Protein AF-A0A5R9JC45-F1 (afdb_monomer_lite)

Structure (mmCIF, N/CA/C/O backbone):
data_AF-A0A5R9JC45-F1
#
_entry.id   AF-A0A5R9JC45-F1
#
loop_
_atom_site.group_PDB
_atom_site.id
_atom_site.type_symbol
_atom_site.label_atom_id
_atom_site.label_alt_id
_atom_site.label_comp_id
_atom_site.label_asym_id
_atom_site.label_entity_id
_atom_site.label_seq_id
_atom_site.pdbx_PDB_ins_code
_atom_site.Cartn_x
_atom_site.Cartn_y
_atom_site.Cartn_z
_atom_site.occupancy
_atom_site.B_iso_or_equiv
_atom_site.auth_seq_id
_atom_site.auth_comp_id
_atom_site.auth_asym_id
_atom_site.auth_atom_id
_atom_site.pdbx_PDB_model_num
ATOM 1 N N . MET A 1 1 ? 15.518 6.153 -20.577 1.00 44.78 1 MET A N 1
ATOM 2 C CA . MET A 1 1 ? 16.762 5.456 -20.173 1.00 44.78 1 MET A CA 1
ATOM 3 C C . MET A 1 1 ? 16.354 4.235 -19.374 1.00 44.78 1 MET A C 1
ATOM 5 O O . MET A 1 1 ? 15.794 4.412 -18.305 1.00 44.78 1 MET A O 1
ATOM 9 N N . SER A 1 2 ? 16.559 3.026 -19.896 1.00 49.31 2 SER A N 1
ATOM 10 C CA . SER A 1 2 ? 16.338 1.801 -19.122 1.00 49.31 2 SER A CA 1
ATOM 11 C C . SER A 1 2 ? 17.359 1.760 -17.988 1.00 49.31 2 SER A C 1
ATOM 13 O O . SER A 1 2 ? 18.562 1.736 -18.252 1.00 49.31 2 SER A O 1
ATOM 15 N N . ASP A 1 3 ? 16.893 1.820 -16.743 1.00 55.81 3 ASP A N 1
ATOM 16 C CA . ASP A 1 3 ? 17.757 1.625 -15.585 1.00 55.81 3 ASP A CA 1
ATOM 17 C C . ASP A 1 3 ? 18.321 0.199 -15.666 1.00 55.81 3 ASP A C 1
ATOM 19 O O . ASP A 1 3 ? 17.566 -0.762 -15.820 1.00 55.81 3 ASP A O 1
ATOM 23 N N . LEU A 1 4 ? 19.649 0.051 -15.640 1.00 58.66 4 LEU A N 1
ATOM 24 C CA . LEU A 1 4 ? 20.365 -1.200 -15.959 1.00 58.66 4 LEU A CA 1
ATOM 25 C C . LEU A 1 4 ? 19.982 -2.372 -15.025 1.00 58.66 4 LEU A C 1
ATOM 27 O O . LEU A 1 4 ? 20.340 -3.520 -15.280 1.00 58.66 4 LEU A O 1
ATOM 31 N N . PHE A 1 5 ? 19.270 -2.070 -13.939 1.00 67.50 5 PHE A N 1
ATOM 32 C CA . PHE A 1 5 ? 18.866 -2.992 -12.882 1.00 67.50 5 PHE A CA 1
ATOM 33 C C . PHE A 1 5 ? 17.355 -3.257 -12.830 1.00 67.50 5 PHE A C 1
ATOM 35 O O . PHE A 1 5 ? 16.916 -4.052 -11.999 1.00 67.50 5 PHE A O 1
ATOM 42 N N . ALA A 1 6 ? 16.558 -2.609 -13.682 1.00 70.25 6 ALA A N 1
ATOM 43 C CA . ALA A 1 6 ? 15.132 -2.888 -13.775 1.00 70.25 6 ALA A CA 1
ATOM 44 C C . ALA A 1 6 ? 14.882 -4.107 -14.682 1.00 70.25 6 ALA A C 1
ATOM 46 O O . ALA A 1 6 ? 15.554 -4.251 -15.709 1.00 70.25 6 ALA A O 1
ATOM 47 N N . PRO A 1 7 ? 13.925 -4.990 -14.342 1.00 78.56 7 PRO A N 1
ATOM 48 C CA . PRO A 1 7 ? 13.489 -6.031 -15.265 1.00 78.56 7 PRO A CA 1
ATOM 49 C C . PRO A 1 7 ? 12.916 -5.406 -16.546 1.00 78.56 7 PRO A C 1
ATOM 51 O O . PRO A 1 7 ? 12.519 -4.239 -16.569 1.00 78.56 7 PRO A O 1
ATOM 54 N N . GLU A 1 8 ? 12.877 -6.181 -17.629 1.00 78.69 8 GLU A N 1
ATOM 55 C CA . GLU A 1 8 ? 12.276 -5.737 -18.888 1.00 78.69 8 GLU A CA 1
ATOM 56 C C . GLU A 1 8 ? 10.807 -5.340 -18.649 1.00 78.69 8 GLU A C 1
ATOM 58 O O . GLU A 1 8 ? 10.006 -6.151 -18.188 1.00 78.69 8 GLU A O 1
ATOM 63 N N . GLY A 1 9 ? 10.469 -4.071 -18.907 1.00 83.94 9 GLY A N 1
ATOM 64 C CA . GLY A 1 9 ? 9.150 -3.500 -18.596 1.00 83.94 9 GLY A CA 1
ATOM 65 C C . GLY A 1 9 ? 9.009 -2.853 -17.207 1.00 83.94 9 GLY A C 1
ATOM 66 O O . GLY A 1 9 ? 7.921 -2.381 -16.878 1.00 83.94 9 GLY A O 1
ATOM 67 N N . GLY A 1 10 ? 10.085 -2.775 -16.417 1.00 91.69 10 GLY A N 1
ATOM 68 C CA . GLY A 1 10 ? 10.103 -2.149 -15.091 1.00 91.69 10 GLY A CA 1
ATOM 69 C C . GLY A 1 10 ? 9.535 -3.035 -13.979 1.00 91.69 10 GLY A C 1
ATOM 70 O O . GLY A 1 10 ? 8.992 -4.112 -14.222 1.00 91.69 10 GLY A O 1
ATOM 71 N N . PHE A 1 11 ? 9.667 -2.584 -12.731 1.00 95.06 11 PHE A N 1
ATOM 72 C CA . PHE A 1 11 ? 9.050 -3.265 -11.591 1.00 95.06 11 PHE A CA 1
ATOM 73 C C . PHE A 1 11 ? 7.522 -3.173 -11.673 1.00 95.06 11 PHE A C 1
ATOM 75 O O . PHE A 1 11 ? 6.968 -2.262 -12.296 1.00 95.06 11 PHE A O 1
ATOM 82 N N . VAL A 1 12 ? 6.848 -4.127 -11.033 1.00 96.81 12 VAL A N 1
ATOM 83 C CA . VAL A 1 12 ? 5.387 -4.228 -11.019 1.00 96.81 12 VAL A CA 1
ATOM 84 C C . VAL A 1 12 ? 4.897 -4.175 -9.580 1.00 96.81 12 VAL A C 1
ATOM 86 O O . VAL A 1 12 ? 5.388 -4.924 -8.737 1.00 96.81 12 VAL A O 1
ATOM 89 N N . VAL A 1 13 ? 3.922 -3.312 -9.305 1.00 98.06 13 VAL A N 1
ATOM 90 C CA . VAL A 1 13 ? 3.179 -3.297 -8.041 1.00 98.06 13 VAL A CA 1
ATOM 91 C C . VAL A 1 13 ? 1.823 -3.946 -8.272 1.00 98.06 13 VAL A C 1
ATOM 93 O O . VAL A 1 13 ? 1.071 -3.525 -9.147 1.00 98.06 13 VAL A O 1
ATOM 96 N N . ARG A 1 14 ? 1.505 -4.964 -7.478 1.00 97.88 14 ARG A N 1
ATOM 97 C CA . ARG A 1 14 ? 0.203 -5.623 -7.455 1.00 97.88 14 ARG A CA 1
ATOM 98 C C . ARG A 1 14 ? -0.637 -5.055 -6.323 1.00 97.88 14 ARG A C 1
ATOM 100 O O . ARG A 1 14 ? -0.188 -5.046 -5.180 1.00 97.88 14 ARG A O 1
ATOM 107 N N . ILE A 1 15 ? -1.850 -4.628 -6.649 1.00 97.88 15 ILE A N 1
ATOM 108 C CA . ILE A 1 15 ? -2.867 -4.186 -5.697 1.00 97.88 15 ILE A CA 1
ATOM 109 C C . ILE A 1 15 ? -3.796 -5.365 -5.411 1.00 97.88 15 ILE A C 1
ATOM 111 O O . ILE A 1 15 ? -4.264 -6.039 -6.335 1.00 97.88 15 ILE A O 1
ATOM 115 N N . LEU A 1 16 ? -4.036 -5.616 -4.129 1.00 97.50 16 LEU A N 1
ATOM 116 C CA . LEU A 1 16 ? -4.782 -6.758 -3.623 1.00 97.50 16 LEU A CA 1
ATOM 117 C C . LEU A 1 16 ? -6.023 -6.295 -2.858 1.00 97.50 16 LEU A C 1
ATOM 119 O O . LEU A 1 16 ? -5.910 -5.501 -1.932 1.00 97.50 16 LEU A O 1
ATOM 123 N N . ASP A 1 17 ? -7.191 -6.826 -3.197 1.00 96.38 17 ASP A N 1
ATOM 124 C CA . ASP A 1 17 ? -8.425 -6.649 -2.432 1.00 96.38 17 ASP A CA 1
ATOM 125 C C . ASP A 1 17 ? -8.386 -7.520 -1.171 1.00 96.38 17 ASP A C 1
ATOM 127 O O . ASP A 1 17 ? -8.172 -8.732 -1.242 1.00 96.38 17 ASP A O 1
ATOM 131 N N . LEU A 1 18 ? -8.618 -6.917 -0.004 1.00 95.06 18 LEU A N 1
ATOM 132 C CA . LEU A 1 18 ? -8.660 -7.647 1.265 1.00 95.06 18 LEU A CA 1
ATOM 133 C C . LEU A 1 18 ? -10.055 -8.185 1.596 1.00 95.06 18 LEU A C 1
ATOM 135 O O . LEU A 1 18 ? -10.178 -9.073 2.439 1.00 95.06 18 LEU A O 1
ATOM 139 N N . SER A 1 19 ? -11.102 -7.698 0.921 1.00 90.06 19 SER A N 1
ATOM 140 C CA . SER A 1 19 ? -12.489 -8.062 1.229 1.00 90.06 19 SER A CA 1
ATOM 141 C C . SER A 1 19 ? -12.836 -9.517 0.888 1.00 90.06 19 SER A C 1
ATOM 143 O O . SER A 1 19 ? -13.817 -10.063 1.404 1.00 90.06 19 SER A O 1
ATOM 145 N N . GLY A 1 20 ? -12.031 -10.165 0.038 1.00 84.44 20 GLY A N 1
ATOM 146 C CA . GLY A 1 20 ? -12.272 -11.525 -0.441 1.00 84.44 20 GLY A CA 1
ATOM 147 C C . GLY A 1 20 ? -13.387 -11.608 -1.485 1.00 84.44 20 GLY A C 1
ATOM 148 O O . GLY A 1 20 ? -13.992 -12.670 -1.653 1.00 84.44 20 GLY A O 1
ATOM 149 N N . ALA A 1 21 ? -13.702 -10.497 -2.158 1.00 82.44 21 ALA A N 1
ATOM 150 C CA . ALA A 1 21 ? -14.730 -10.456 -3.192 1.00 82.44 21 ALA A CA 1
ATOM 151 C C . ALA A 1 21 ? -14.244 -11.030 -4.536 1.00 82.44 21 ALA A C 1
ATOM 153 O O . ALA A 1 21 ? -15.066 -11.504 -5.326 1.00 82.44 21 ALA A O 1
ATOM 154 N N . SER A 1 22 ? -12.930 -11.017 -4.794 1.00 79.19 22 SER A N 1
ATOM 155 C CA . SER A 1 22 ? -12.317 -11.626 -5.983 1.00 79.19 22 SER A CA 1
ATOM 156 C C . SER A 1 22 ? -11.768 -13.030 -5.698 1.00 79.19 22 SER A C 1
ATOM 158 O O . SER A 1 22 ? -11.357 -13.350 -4.588 1.00 79.19 22 SER A O 1
ATOM 160 N N . ALA A 1 23 ? -11.737 -13.886 -6.722 1.00 80.31 23 ALA A N 1
ATOM 161 C CA . ALA A 1 23 ? -11.237 -15.257 -6.606 1.00 80.31 23 ALA A CA 1
ATOM 162 C C . ALA A 1 23 ? -9.714 -15.332 -6.386 1.00 80.31 23 ALA A C 1
ATOM 164 O O . ALA A 1 23 ? -9.235 -16.272 -5.752 1.00 80.31 23 ALA A O 1
ATOM 165 N N . ASP A 1 24 ? -8.963 -14.364 -6.911 1.00 88.00 24 ASP A N 1
ATOM 166 C CA . ASP A 1 24 ? -7.506 -14.247 -6.774 1.00 88.00 24 ASP A CA 1
ATOM 167 C C . ASP A 1 24 ? -7.078 -13.044 -5.921 1.00 88.00 24 ASP A C 1
ATOM 169 O O . ASP A 1 24 ? -5.888 -12.877 -5.659 1.00 88.00 24 ASP A O 1
ATOM 173 N N . ASN A 1 25 ? -8.043 -12.239 -5.460 1.00 92.56 25 ASN A N 1
ATOM 174 C CA . ASN A 1 25 ? -7.841 -10.974 -4.752 1.00 92.56 25 ASN A CA 1
ATOM 175 C C . ASN A 1 25 ? -7.033 -9.928 -5.533 1.00 92.56 25 ASN A C 1
ATOM 177 O O . ASN A 1 25 ? -6.660 -8.922 -4.949 1.00 92.56 25 ASN A O 1
ATOM 181 N N . ILE A 1 26 ? -6.759 -10.109 -6.826 1.00 95.06 26 ILE A N 1
ATOM 182 C CA . ILE A 1 26 ? -5.966 -9.149 -7.600 1.00 95.06 26 ILE A CA 1
ATOM 183 C C . ILE A 1 26 ? -6.896 -8.071 -8.154 1.00 95.06 26 ILE A C 1
ATOM 185 O O . ILE A 1 26 ? -7.800 -8.363 -8.935 1.00 95.06 26 ILE A O 1
ATOM 189 N N . VAL A 1 27 ? -6.662 -6.819 -7.763 1.00 95.00 27 VAL A N 1
ATOM 190 C CA . VAL A 1 27 ? -7.385 -5.654 -8.298 1.00 95.00 27 VAL A CA 1
ATOM 191 C C . VAL A 1 27 ? -6.702 -5.153 -9.562 1.00 95.00 27 VAL A C 1
ATOM 193 O O . VAL A 1 27 ? -7.345 -4.957 -10.591 1.00 95.00 27 VAL A O 1
ATOM 196 N N . GLU A 1 28 ? -5.388 -4.947 -9.487 1.00 95.19 28 GLU A N 1
ATOM 197 C CA . GLU A 1 28 ? -4.614 -4.341 -10.564 1.00 95.19 28 GLU A CA 1
ATOM 198 C C . GLU A 1 28 ? -3.124 -4.692 -10.447 1.00 95.19 28 GLU A C 1
ATOM 200 O O . GLU A 1 28 ? -2.599 -4.901 -9.354 1.00 95.19 28 GLU A O 1
ATOM 205 N N . GLU A 1 29 ? -2.426 -4.714 -11.585 1.00 96.62 29 GLU A N 1
ATOM 206 C CA . GLU A 1 29 ? -0.965 -4.719 -11.646 1.00 96.62 29 GLU A CA 1
ATOM 207 C C . GLU A 1 29 ? -0.469 -3.458 -12.363 1.00 96.62 29 GLU A C 1
ATOM 209 O O . GLU A 1 29 ? -0.609 -3.319 -13.581 1.00 96.62 29 GLU A O 1
ATOM 214 N N . VAL A 1 30 ? 0.140 -2.549 -11.605 1.00 96.56 30 VAL A N 1
ATOM 215 C CA . VAL A 1 30 ? 0.741 -1.315 -12.115 1.00 96.56 30 VAL A CA 1
ATOM 216 C C . VAL A 1 30 ? 2.184 -1.612 -12.516 1.00 96.56 30 VAL A C 1
ATOM 218 O O . VAL A 1 30 ? 2.993 -2.036 -11.691 1.00 96.56 30 VAL A O 1
ATOM 221 N N . LYS A 1 31 ? 2.504 -1.425 -13.796 1.00 94.94 31 LYS A N 1
ATOM 222 C CA . LYS A 1 31 ? 3.805 -1.766 -14.399 1.00 94.94 31 LYS A CA 1
ATOM 223 C C . LYS A 1 31 ? 4.602 -0.506 -14.723 1.00 94.94 31 LYS A C 1
ATOM 225 O O . LYS A 1 31 ? 4.043 0.586 -14.748 1.00 94.94 31 LYS A O 1
ATOM 230 N N . GLY A 1 32 ? 5.887 -0.671 -15.034 1.00 93.31 32 GLY A N 1
ATOM 231 C CA . GLY A 1 32 ? 6.724 0.421 -15.536 1.00 93.31 32 GLY A CA 1
ATOM 232 C C . GLY A 1 32 ? 7.472 1.205 -14.462 1.00 93.31 32 GLY A C 1
ATOM 233 O O . GLY A 1 32 ? 8.040 2.248 -14.767 1.00 93.31 32 GLY A O 1
ATOM 234 N N . PHE A 1 33 ? 7.525 0.721 -13.218 1.00 94.38 33 PHE A N 1
ATOM 235 C CA . PHE A 1 33 ? 8.312 1.396 -12.188 1.00 94.38 33 PHE A CA 1
ATOM 236 C C . PHE A 1 33 ? 9.813 1.312 -12.520 1.00 94.38 33 PHE A C 1
ATOM 238 O O . PHE A 1 33 ? 10.335 0.203 -12.690 1.00 94.38 33 PHE A O 1
ATOM 245 N N . PRO A 1 34 ? 10.537 2.445 -12.575 1.00 91.62 34 PRO A N 1
ATOM 246 C CA . PRO A 1 34 ? 11.929 2.472 -13.024 1.00 91.62 34 PRO A CA 1
ATOM 247 C C . PRO A 1 34 ? 12.887 1.839 -12.012 1.00 91.62 34 PRO A C 1
ATOM 249 O O . PRO A 1 34 ? 13.926 1.308 -12.389 1.00 91.62 34 PRO A O 1
ATOM 252 N N . THR A 1 35 ? 12.542 1.864 -10.721 1.00 93.69 35 THR A N 1
ATOM 253 C CA . THR A 1 35 ? 13.373 1.299 -9.652 1.00 93.69 35 THR A CA 1
ATOM 254 C C . THR A 1 35 ? 12.525 0.591 -8.602 1.00 93.69 35 THR A C 1
ATOM 256 O O . THR A 1 35 ? 11.361 0.932 -8.382 1.00 93.69 35 THR A O 1
ATOM 259 N N . MET A 1 36 ? 13.132 -0.359 -7.886 1.00 94.81 36 MET A N 1
ATOM 260 C CA . MET A 1 36 ? 12.478 -1.022 -6.756 1.00 94.81 36 MET A CA 1
ATOM 261 C C . MET A 1 36 ? 12.134 -0.035 -5.636 1.00 94.81 36 MET A C 1
ATOM 263 O O . MET A 1 36 ? 11.093 -0.161 -5.000 1.00 94.81 36 MET A O 1
ATOM 267 N N . MET A 1 37 ? 12.981 0.976 -5.413 1.00 96.12 37 MET A N 1
ATOM 268 C CA . MET A 1 37 ? 12.715 2.030 -4.433 1.00 96.12 37 MET A CA 1
ATOM 269 C C . MET A 1 37 ? 11.444 2.812 -4.784 1.00 96.12 37 MET A C 1
ATOM 271 O O . MET A 1 37 ? 10.637 3.080 -3.898 1.00 96.12 37 MET A O 1
ATOM 275 N N . HIS A 1 38 ? 11.240 3.126 -6.066 1.00 96.38 38 HIS A N 1
ATOM 276 C CA . HIS A 1 38 ? 10.027 3.787 -6.552 1.00 96.38 38 HIS A CA 1
ATOM 277 C C . HIS A 1 38 ? 8.798 2.891 -6.365 1.00 96.38 38 HIS A C 1
ATOM 279 O O . HIS A 1 38 ? 7.820 3.327 -5.765 1.00 96.38 38 HIS A O 1
ATOM 285 N N . ALA A 1 39 ? 8.871 1.623 -6.780 1.00 97.56 39 ALA A N 1
ATOM 286 C CA . ALA A 1 39 ? 7.780 0.663 -6.592 1.00 97.56 39 ALA A CA 1
ATOM 287 C C . ALA A 1 39 ? 7.404 0.487 -5.106 1.00 97.56 39 ALA A C 1
ATOM 289 O O . ALA A 1 39 ? 6.226 0.499 -4.754 1.00 97.56 39 ALA A O 1
ATOM 290 N N . ASN A 1 40 ? 8.400 0.400 -4.217 1.00 97.94 40 ASN A N 1
ATOM 291 C CA . ASN A 1 40 ? 8.190 0.322 -2.770 1.00 97.94 40 ASN A CA 1
ATOM 292 C C . ASN A 1 40 ? 7.543 1.597 -2.210 1.00 97.94 40 ASN A C 1
ATOM 294 O O . ASN A 1 40 ? 6.633 1.508 -1.388 1.00 97.94 40 ASN A O 1
ATOM 298 N N . ALA A 1 41 ? 7.993 2.777 -2.647 1.00 98.06 41 ALA A N 1
ATOM 299 C CA . ALA A 1 41 ? 7.408 4.047 -2.224 1.00 98.06 41 ALA A CA 1
ATOM 300 C C . ALA A 1 41 ? 5.939 4.160 -2.660 1.00 98.06 41 ALA A C 1
ATOM 302 O O . ALA A 1 41 ? 5.095 4.556 -1.856 1.00 98.06 41 ALA A O 1
ATOM 303 N N . PHE A 1 42 ? 5.629 3.746 -3.893 1.00 98.44 42 PHE A N 1
ATOM 304 C CA . PHE A 1 42 ? 4.261 3.689 -4.401 1.00 98.44 42 PHE A CA 1
ATOM 305 C C . PHE A 1 42 ? 3.398 2.726 -3.582 1.00 98.44 42 PHE A C 1
ATOM 307 O O . PHE A 1 42 ? 2.346 3.131 -3.096 1.00 98.44 42 PHE A O 1
ATOM 314 N N . ALA A 1 43 ? 3.851 1.484 -3.369 1.00 98.38 43 ALA A N 1
ATOM 315 C CA . ALA A 1 43 ? 3.105 0.489 -2.595 1.00 98.38 43 ALA A CA 1
ATOM 316 C C . ALA A 1 43 ? 2.808 0.993 -1.173 1.00 98.38 43 ALA A C 1
ATOM 318 O O . ALA A 1 43 ? 1.667 0.939 -0.712 1.00 98.38 43 ALA A O 1
ATOM 319 N N . ARG A 1 44 ? 3.812 1.582 -0.511 1.00 98.44 44 ARG A N 1
ATOM 320 C CA . ARG A 1 44 ? 3.669 2.174 0.821 1.00 98.44 44 ARG A CA 1
ATOM 321 C C . ARG A 1 44 ? 2.637 3.305 0.846 1.00 98.44 44 ARG A C 1
ATOM 323 O O . ARG A 1 44 ? 1.757 3.293 1.705 1.00 98.44 44 ARG A O 1
ATOM 330 N N . ALA A 1 45 ? 2.728 4.265 -0.078 1.00 98.50 45 ALA A N 1
ATOM 331 C CA . ALA A 1 45 ? 1.793 5.391 -0.163 1.00 98.50 45 ALA A CA 1
ATOM 332 C C . ALA A 1 45 ? 0.365 4.935 -0.515 1.00 98.50 45 ALA A C 1
ATOM 334 O O . ALA A 1 45 ? -0.606 5.468 0.024 1.00 98.50 45 ALA A O 1
ATOM 335 N N . TYR A 1 46 ? 0.232 3.910 -1.362 1.00 98.56 46 TYR A N 1
ATOM 336 C CA . TYR A 1 46 ? -1.055 3.323 -1.730 1.00 98.56 46 TYR A CA 1
ATOM 337 C C . TYR A 1 46 ? -1.751 2.704 -0.518 1.00 98.56 46 TYR A C 1
ATOM 339 O O . TYR A 1 46 ? -2.889 3.053 -0.202 1.00 98.56 46 TYR A O 1
ATOM 347 N N . VAL A 1 47 ? -1.049 1.833 0.214 1.00 98.38 47 VAL A N 1
ATOM 348 C CA . VAL A 1 47 ? -1.581 1.209 1.434 1.00 98.38 47 VAL A CA 1
ATOM 349 C C . VAL A 1 47 ? -1.893 2.264 2.488 1.00 98.38 47 VAL A C 1
ATOM 351 O O . VAL A 1 47 ? -2.929 2.185 3.147 1.00 98.38 47 VAL A O 1
ATOM 354 N N . ARG A 1 48 ? -1.045 3.291 2.619 1.00 98.31 48 ARG A N 1
ATOM 355 C CA . ARG A 1 48 ? -1.295 4.411 3.528 1.00 98.31 48 ARG A CA 1
ATOM 356 C C . ARG A 1 48 ? -2.615 5.111 3.203 1.00 98.31 48 ARG A C 1
ATOM 358 O O . ARG A 1 48 ? -3.423 5.309 4.104 1.00 98.31 48 ARG A O 1
ATOM 365 N N . ASP A 1 49 ? -2.867 5.437 1.936 1.00 98.50 49 ASP A N 1
ATOM 366 C CA . ASP A 1 49 ? -4.137 6.030 1.498 1.00 98.50 49 ASP A CA 1
ATOM 367 C C . ASP A 1 49 ? -5.328 5.084 1.713 1.00 98.50 49 ASP A C 1
ATOM 369 O O . ASP A 1 49 ? -6.376 5.508 2.199 1.00 98.50 49 ASP A O 1
ATOM 373 N N . SER A 1 50 ? -5.153 3.797 1.413 1.00 98.19 50 SER A N 1
ATOM 374 C CA . SER A 1 50 ? -6.160 2.749 1.598 1.00 98.19 50 SER A CA 1
ATOM 375 C C . SER A 1 50 ? -6.611 2.627 3.060 1.00 98.19 50 SER A C 1
ATOM 377 O O . SER A 1 50 ? -7.807 2.699 3.351 1.00 98.19 50 SER A O 1
ATOM 379 N N . VAL A 1 51 ? -5.665 2.564 4.006 1.00 98.06 51 VAL A N 1
ATOM 380 C CA . VAL A 1 51 ? -5.951 2.560 5.453 1.00 98.06 51 VAL A CA 1
ATOM 381 C C . VAL A 1 51 ? -6.707 3.824 5.870 1.00 98.06 51 VAL A C 1
ATOM 383 O O . VAL A 1 51 ? -7.678 3.747 6.625 1.00 98.06 51 VAL A O 1
ATOM 386 N N . GLU A 1 52 ? -6.307 4.994 5.366 1.00 97.69 52 GLU A N 1
ATOM 387 C CA . GLU A 1 52 ? -6.963 6.255 5.721 1.00 97.69 52 GLU A CA 1
ATOM 388 C C . GLU A 1 52 ? -8.380 6.390 5.150 1.00 97.69 52 GLU A C 1
ATOM 390 O O . GLU A 1 52 ? -9.227 7.010 5.791 1.00 97.69 52 GLU A O 1
ATOM 395 N N . ARG A 1 53 ? -8.696 5.776 4.002 1.00 97.06 53 ARG A N 1
ATOM 396 C CA . ARG A 1 53 ? -10.084 5.699 3.501 1.00 97.06 53 ARG A CA 1
ATOM 397 C C . ARG A 1 53 ? -10.986 4.864 4.415 1.00 97.06 53 ARG A C 1
ATOM 399 O O . ARG A 1 53 ? -12.186 5.121 4.480 1.00 97.06 53 ARG A O 1
ATOM 406 N N . CYS A 1 54 ? -10.419 3.903 5.142 1.00 97.12 54 CYS A N 1
ATOM 407 C CA . CYS A 1 54 ? -11.130 3.092 6.131 1.00 97.12 54 CYS A CA 1
ATOM 408 C C . CYS A 1 54 ? -11.229 3.762 7.512 1.00 97.12 54 CYS A C 1
ATOM 410 O O . CYS A 1 54 ? -11.889 3.227 8.407 1.00 97.12 54 CYS A O 1
ATOM 412 N N . ARG A 1 55 ? -10.584 4.917 7.721 1.00 96.44 55 ARG A N 1
ATOM 413 C CA . ARG A 1 55 ? -10.588 5.612 9.009 1.00 96.44 55 ARG A CA 1
ATOM 414 C C . ARG A 1 55 ? -11.837 6.474 9.165 1.00 96.44 55 ARG A C 1
ATOM 416 O O . ARG A 1 55 ? -12.070 7.412 8.408 1.00 96.44 55 ARG A O 1
ATOM 423 N N . VAL A 1 56 ? -12.592 6.221 10.232 1.00 93.81 56 VAL A N 1
ATOM 424 C CA . VAL A 1 56 ? -13.694 7.089 10.664 1.00 93.81 56 VAL A CA 1
ATOM 425 C C . VAL A 1 56 ? -13.214 7.957 11.836 1.00 93.81 56 VAL A C 1
ATOM 427 O O . VAL A 1 56 ? -12.541 7.455 12.739 1.00 93.81 56 VAL A O 1
ATOM 430 N N . PRO A 1 57 ? -13.523 9.266 11.873 1.00 90.56 57 PRO A N 1
ATOM 431 C CA . PRO A 1 57 ? -13.126 10.115 12.992 1.00 90.56 57 PRO A CA 1
ATOM 432 C C . PRO A 1 57 ? -13.585 9.548 14.345 1.00 90.56 57 PRO A C 1
ATOM 434 O O . PRO A 1 57 ? -14.769 9.293 14.554 1.00 90.56 57 PRO A O 1
ATOM 437 N N . GLY A 1 58 ? -12.641 9.371 15.272 1.00 89.31 58 GLY A N 1
ATOM 438 C CA . GLY A 1 58 ? -12.911 8.885 16.629 1.00 89.31 58 GLY A CA 1
ATOM 439 C C . GLY A 1 58 ? -12.892 7.363 16.817 1.00 89.31 58 GLY A C 1
ATOM 440 O O . GLY A 1 58 ? -13.051 6.924 17.953 1.00 89.31 58 GLY A O 1
ATOM 441 N N . THR A 1 59 ? -12.668 6.560 15.770 1.00 91.00 59 THR A N 1
ATOM 442 C CA . THR A 1 59 ? -12.521 5.098 15.917 1.00 91.00 59 THR A CA 1
ATOM 443 C C . THR A 1 59 ? -11.155 4.703 16.465 1.00 91.00 59 THR A C 1
ATOM 445 O O . THR A 1 59 ? -10.142 5.340 16.164 1.00 91.00 59 THR A O 1
ATOM 448 N N . ALA A 1 60 ? -11.107 3.614 17.231 1.00 95.56 60 ALA A N 1
ATOM 449 C CA . ALA A 1 60 ? -9.851 3.067 17.738 1.00 95.56 60 ALA A CA 1
ATOM 450 C C . ALA A 1 60 ? -9.027 2.414 16.612 1.00 95.56 60 ALA A C 1
ATOM 452 O O . ALA A 1 60 ? -9.585 1.893 15.650 1.00 95.56 60 ALA A O 1
ATOM 453 N N . SER A 1 61 ? -7.700 2.334 16.761 1.00 96.56 61 SER A N 1
ATOM 454 C CA . SER A 1 61 ? -6.805 1.732 15.753 1.00 96.56 61 SER A CA 1
ATOM 455 C C . SER A 1 61 ? -7.209 0.311 15.345 1.00 96.56 61 SER A C 1
ATOM 457 O O . SER A 1 61 ? -7.133 -0.045 14.175 1.00 96.56 61 SER A O 1
ATOM 459 N N . ARG A 1 62 ? -7.721 -0.492 16.289 1.00 96.62 62 ARG A N 1
ATOM 460 C CA . ARG A 1 62 ? -8.241 -1.840 16.003 1.00 96.62 62 ARG A CA 1
ATOM 461 C C . ARG A 1 62 ? -9.447 -1.824 15.059 1.00 96.62 62 ARG A C 1
ATOM 463 O O . ARG A 1 62 ? -9.588 -2.732 14.251 1.00 96.62 62 ARG A O 1
ATOM 470 N N . GLU A 1 63 ? -10.323 -0.834 15.181 1.00 97.31 63 GLU A N 1
ATOM 471 C CA . GLU A 1 63 ? -11.512 -0.705 14.331 1.00 97.31 63 GLU A CA 1
ATOM 472 C C . GLU A 1 63 ? -11.132 -0.236 12.926 1.00 97.31 63 GLU A C 1
ATOM 474 O O . GLU A 1 63 ? -11.683 -0.742 11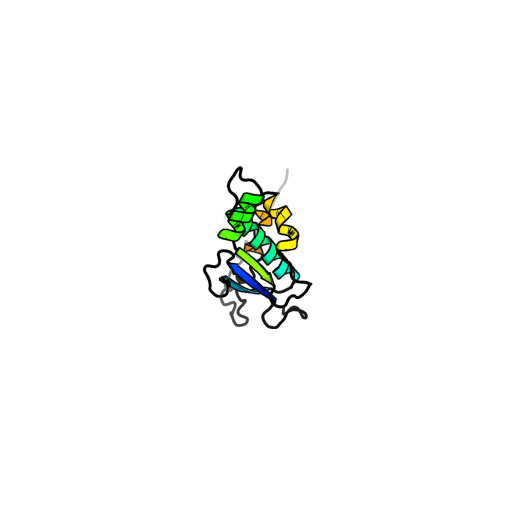.951 1.00 97.31 63 GLU A O 1
ATOM 479 N N . VAL A 1 64 ? -10.144 0.659 12.817 1.00 97.75 64 VAL A N 1
ATOM 480 C CA . VAL A 1 64 ? -9.549 1.051 11.528 1.00 97.75 64 VAL A CA 1
ATOM 481 C C . VAL A 1 64 ? -8.937 -0.169 10.847 1.00 97.75 64 VAL A C 1
ATOM 483 O O . VAL A 1 64 ? -9.248 -0.443 9.694 1.00 97.75 64 VAL A O 1
ATOM 486 N N . LEU A 1 65 ? -8.145 -0.952 11.585 1.00 96.56 65 LEU A N 1
ATOM 487 C CA . LEU A 1 65 ? -7.533 -2.178 11.079 1.00 96.56 65 LEU A CA 1
ATOM 488 C C . LEU A 1 65 ? -8.581 -3.197 10.608 1.00 96.56 65 LEU A C 1
ATOM 490 O O . LEU A 1 65 ? -8.463 -3.750 9.521 1.00 96.56 65 LEU A O 1
ATOM 494 N N . ALA A 1 66 ? -9.626 -3.427 11.408 1.00 96.44 66 ALA A N 1
ATOM 495 C CA . ALA A 1 66 ? -10.715 -4.329 11.040 1.00 96.44 66 ALA A CA 1
ATOM 496 C C . ALA A 1 66 ? -11.472 -3.843 9.795 1.00 96.44 66 ALA A C 1
ATOM 498 O O . ALA A 1 66 ? -11.845 -4.651 8.950 1.00 96.44 66 ALA A O 1
ATOM 499 N N . SER A 1 67 ? -11.671 -2.530 9.668 1.00 97.06 67 SER A N 1
ATOM 500 C CA . SER A 1 67 ? -12.315 -1.928 8.498 1.00 97.06 67 SER A CA 1
ATOM 501 C C . SER A 1 67 ? -11.440 -2.058 7.252 1.00 97.06 67 SER A C 1
ATOM 503 O O . SER A 1 67 ? -11.953 -2.385 6.186 1.00 97.06 67 SER A O 1
ATOM 505 N N . TRP A 1 68 ? -10.125 -1.875 7.388 1.00 97.69 68 TRP A N 1
ATOM 506 C CA . TRP A 1 68 ? -9.176 -2.061 6.293 1.00 97.69 68 TRP A CA 1
ATOM 507 C C . TRP A 1 68 ? -9.091 -3.522 5.841 1.00 97.69 68 TRP A C 1
ATOM 509 O O . TRP A 1 68 ? -9.142 -3.783 4.649 1.00 97.69 68 TRP A O 1
ATOM 519 N N . PHE A 1 69 ? -9.105 -4.501 6.749 1.00 96.44 69 PHE A N 1
ATOM 520 C CA . PHE A 1 69 ? -9.208 -5.908 6.336 1.00 96.44 69 PHE A CA 1
ATOM 521 C C . PHE A 1 69 ? -10.545 -6.262 5.670 1.00 96.44 69 PHE A C 1
ATOM 523 O O . PHE A 1 69 ? -10.600 -7.215 4.906 1.00 96.44 69 PHE A O 1
ATOM 530 N N . ALA A 1 70 ? -11.626 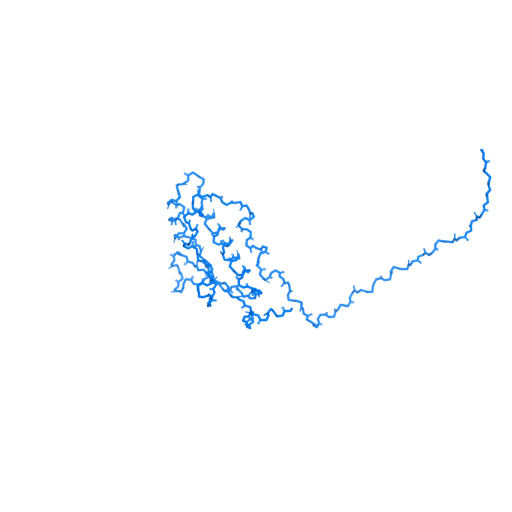-5.538 5.968 1.00 95.81 70 ALA A N 1
ATOM 531 C CA . ALA A 1 70 ? -12.944 -5.829 5.409 1.00 95.81 70 ALA A CA 1
ATOM 532 C C . ALA A 1 70 ? -13.197 -5.168 4.044 1.00 95.81 70 ALA A C 1
ATOM 534 O O . ALA A 1 70 ? -13.975 -5.702 3.257 1.00 95.81 70 ALA A O 1
ATOM 535 N N . TYR A 1 71 ? -12.593 -4.006 3.783 1.00 95.56 71 TYR A N 1
ATOM 536 C CA . TYR A 1 71 ? -12.914 -3.164 2.618 1.00 95.56 71 TYR A CA 1
ATOM 537 C C . TYR A 1 71 ? -11.700 -2.511 1.956 1.00 95.56 71 TYR A C 1
ATOM 539 O O . TYR A 1 71 ? -11.851 -1.789 0.974 1.00 95.56 71 TYR A O 1
ATOM 547 N N . GLY A 1 72 ? -10.529 -2.659 2.559 1.00 96.69 72 GLY A N 1
ATOM 548 C CA . GLY A 1 72 ? -9.305 -2.042 2.102 1.00 96.69 72 GLY A CA 1
ATOM 549 C C . GLY A 1 72 ? -8.594 -2.877 1.054 1.00 96.69 72 GLY A C 1
ATOM 550 O O . GLY A 1 72 ? -8.977 -3.991 0.697 1.00 96.69 72 GLY A O 1
ATOM 551 N N . GLU A 1 73 ? -7.503 -2.294 0.601 1.00 98.19 73 GLU A N 1
ATOM 552 C CA . GLU A 1 73 ? -6.623 -2.848 -0.413 1.00 98.19 73 GLU A CA 1
ATOM 553 C C . GLU A 1 73 ? -5.185 -2.812 0.103 1.00 98.19 73 GLU A C 1
ATOM 555 O O . GLU A 1 73 ? -4.765 -1.811 0.701 1.00 98.19 73 GLU A O 1
ATOM 560 N N . ASP A 1 74 ? -4.445 -3.889 -0.141 1.00 97.88 74 ASP A N 1
ATOM 561 C CA . ASP A 1 74 ? -3.007 -3.984 0.091 1.00 97.88 74 ASP A CA 1
ATOM 562 C C . ASP A 1 74 ? -2.234 -3.794 -1.223 1.00 97.88 74 ASP A C 1
ATOM 564 O O . ASP A 1 74 ? -2.807 -3.866 -2.311 1.00 97.88 74 ASP A O 1
ATOM 568 N N . ALA A 1 75 ? -0.929 -3.549 -1.141 1.00 98.25 75 ALA A N 1
ATOM 569 C CA . ALA A 1 75 ? -0.064 -3.453 -2.309 1.00 98.25 75 ALA A CA 1
ATOM 570 C C . ALA A 1 75 ? 1.300 -4.099 -2.054 1.00 98.25 75 ALA A C 1
ATOM 572 O O . ALA A 1 75 ? 1.929 -3.881 -1.017 1.00 98.25 75 ALA A O 1
ATOM 573 N N . GLU A 1 76 ? 1.797 -4.849 -3.035 1.00 97.38 76 GLU A N 1
ATOM 574 C CA . GLU A 1 76 ? 3.122 -5.462 -2.978 1.00 97.38 76 GLU A CA 1
ATOM 575 C C . GLU A 1 76 ? 3.869 -5.378 -4.308 1.00 97.38 76 GLU A C 1
ATOM 577 O O . GLU A 1 76 ? 3.279 -5.437 -5.385 1.00 97.38 76 GLU A O 1
ATOM 582 N N . VAL A 1 77 ? 5.197 -5.273 -4.241 1.00 97.62 77 VAL A N 1
ATOM 583 C CA . VAL A 1 77 ? 6.044 -5.367 -5.434 1.00 97.62 77 VAL A CA 1
ATOM 584 C C . VAL A 1 77 ? 6.215 -6.839 -5.813 1.00 97.62 77 VAL A C 1
ATOM 586 O O . VAL A 1 77 ? 6.671 -7.651 -5.001 1.00 97.62 77 VAL A O 1
ATOM 589 N N . VAL A 1 78 ? 5.855 -7.181 -7.048 1.00 95.94 78 VAL A N 1
ATOM 590 C CA . VAL A 1 78 ? 5.951 -8.542 -7.592 1.00 95.94 78 VAL A CA 1
ATOM 591 C C . VAL A 1 78 ? 7.422 -8.947 -7.728 1.00 95.94 78 VAL A C 1
ATOM 593 O O . VAL A 1 78 ? 8.262 -8.136 -8.112 1.00 95.94 78 VAL A O 1
ATOM 596 N N . ASP A 1 79 ? 7.735 -10.200 -7.381 1.00 91.50 79 ASP A N 1
ATOM 597 C CA . ASP A 1 79 ? 9.075 -10.808 -7.472 1.00 91.50 79 ASP A CA 1
ATOM 598 C C . ASP A 1 79 ? 10.205 -10.044 -6.744 1.00 91.50 79 ASP A C 1
ATOM 600 O O . ASP A 1 79 ? 11.388 -10.266 -6.997 1.00 91.50 79 ASP A O 1
ATOM 604 N N . ALA A 1 80 ? 9.868 -9.179 -5.780 1.00 90.00 80 ALA A N 1
ATOM 605 C CA . ALA A 1 80 ? 10.847 -8.357 -5.062 1.00 90.00 80 ALA A CA 1
ATOM 606 C C . ALA A 1 80 ? 11.577 -9.077 -3.908 1.00 90.00 80 ALA A C 1
ATOM 608 O O . ALA A 1 80 ? 12.500 -8.517 -3.308 1.00 90.00 80 ALA A O 1
ATOM 609 N N . GLY A 1 81 ? 11.182 -10.313 -3.575 1.00 91.00 81 GLY A N 1
ATOM 610 C CA . GLY A 1 81 ? 11.760 -11.082 -2.467 1.00 91.00 81 GLY A CA 1
ATOM 611 C C . GLY A 1 81 ? 11.770 -10.295 -1.149 1.00 91.00 81 GLY A C 1
ATOM 612 O O . GLY A 1 81 ? 10.799 -9.622 -0.813 1.00 91.00 81 GLY A O 1
ATOM 613 N N . GLU A 1 82 ? 12.894 -10.343 -0.429 1.00 91.88 82 GLU A N 1
ATOM 614 C CA . GLU A 1 82 ? 13.100 -9.624 0.843 1.00 91.88 82 GLU A CA 1
ATOM 615 C C . GLU A 1 82 ? 13.282 -8.104 0.681 1.00 91.88 82 GLU A C 1
ATOM 617 O O . GLU A 1 82 ? 13.265 -7.368 1.663 1.00 91.88 82 GLU A O 1
ATOM 622 N N . GLN A 1 83 ? 13.508 -7.619 -0.543 1.00 93.00 83 GLN A N 1
ATOM 623 C CA . GLN A 1 83 ? 13.686 -6.189 -0.810 1.00 93.00 83 GLN A CA 1
ATOM 624 C C . GLN A 1 83 ? 12.349 -5.474 -1.058 1.00 93.00 83 GLN A C 1
ATOM 626 O O . GLN A 1 83 ? 12.286 -4.242 -1.032 1.00 93.00 83 GLN A O 1
ATOM 631 N N . GLY A 1 84 ? 11.282 -6.241 -1.298 1.00 95.06 84 GLY A N 1
ATOM 632 C CA . GLY A 1 84 ? 9.932 -5.721 -1.435 1.00 95.06 84 GLY A CA 1
ATOM 633 C C . GLY A 1 84 ? 9.416 -5.195 -0.105 1.00 95.06 84 GLY A C 1
ATOM 634 O O . GLY A 1 84 ? 9.468 -5.880 0.917 1.00 95.06 84 GLY A O 1
ATOM 635 N N . TRP A 1 85 ? 8.879 -3.983 -0.125 1.00 97.38 85 TRP A N 1
ATOM 636 C CA . TRP A 1 85 ? 8.149 -3.451 1.012 1.00 97.38 85 TRP A CA 1
ATOM 637 C C . TRP A 1 85 ? 6.913 -4.317 1.305 1.00 97.38 85 TRP A C 1
ATOM 639 O O . TRP A 1 85 ? 6.276 -4.842 0.388 1.00 97.38 85 TRP A O 1
ATOM 649 N N . LYS A 1 86 ? 6.586 -4.478 2.592 1.00 97.19 86 LYS A N 1
ATOM 650 C CA . LYS A 1 86 ? 5.439 -5.255 3.076 1.00 97.19 86 LYS A CA 1
ATOM 651 C C . LYS A 1 86 ? 4.641 -4.426 4.076 1.00 97.19 86 LYS A C 1
ATOM 653 O O . LYS A 1 86 ? 5.199 -3.970 5.075 1.00 97.19 86 LYS A O 1
ATOM 658 N N . SER A 1 87 ? 3.337 -4.311 3.842 1.00 96.38 87 SER A N 1
ATOM 659 C CA . SER A 1 87 ? 2.388 -3.576 4.689 1.00 96.38 87 SER A CA 1
ATOM 660 C C . SER A 1 87 ? 2.449 -3.985 6.157 1.00 96.38 87 SER A C 1
ATOM 662 O O . SER A 1 87 ? 2.481 -3.125 7.036 1.00 96.38 87 SER A O 1
ATOM 664 N N . ALA A 1 88 ? 2.581 -5.286 6.428 1.00 95.38 88 ALA A N 1
ATOM 665 C CA . ALA A 1 88 ? 2.671 -5.850 7.774 1.00 95.38 88 ALA A CA 1
ATOM 666 C C . ALA A 1 88 ? 3.764 -5.221 8.664 1.00 95.38 88 ALA A C 1
ATOM 668 O O . ALA A 1 88 ? 3.632 -5.250 9.885 1.00 95.38 88 ALA A O 1
ATOM 669 N N . ASN A 1 89 ? 4.818 -4.639 8.081 1.00 96.31 89 ASN A N 1
ATOM 670 C CA . ASN A 1 89 ? 5.907 -4.017 8.839 1.00 96.31 89 ASN A CA 1
ATOM 671 C C . ASN A 1 89 ? 5.548 -2.633 9.404 1.00 96.31 89 ASN A C 1
ATOM 673 O O . ASN A 1 89 ? 6.169 -2.198 10.371 1.00 96.31 89 ASN A O 1
ATOM 677 N N . GLU A 1 90 ? 4.579 -1.935 8.809 1.00 97.25 90 GLU A N 1
ATOM 678 C CA . GLU A 1 90 ? 4.204 -0.559 9.180 1.00 97.25 90 GLU A CA 1
ATOM 679 C C . GLU A 1 90 ? 2.726 -0.418 9.558 1.00 97.25 90 GLU A C 1
ATOM 681 O O . GLU A 1 90 ? 2.294 0.640 10.008 1.00 97.25 90 GLU A O 1
ATOM 686 N N . LEU A 1 91 ? 1.940 -1.486 9.414 1.00 95.81 91 LEU A N 1
ATOM 687 C CA . LEU A 1 91 ? 0.491 -1.435 9.567 1.00 95.81 91 LEU A CA 1
ATOM 688 C C . LEU A 1 91 ? 0.044 -0.929 10.944 1.00 95.81 91 LEU A C 1
ATOM 690 O O . LEU A 1 91 ? -0.883 -0.125 11.017 1.00 95.81 91 LEU A O 1
ATOM 694 N N . ASP A 1 92 ? 0.724 -1.344 12.017 1.00 96.56 92 ASP A N 1
ATOM 695 C CA . ASP A 1 92 ? 0.447 -0.879 13.383 1.00 96.56 92 ASP A CA 1
ATOM 696 C C . ASP A 1 92 ? 0.636 0.640 13.524 1.00 96.56 92 ASP A C 1
ATOM 698 O O . ASP A 1 92 ? -0.186 1.316 14.149 1.00 96.56 92 ASP A O 1
ATOM 702 N N . ASP A 1 93 ? 1.687 1.190 12.910 1.00 97.00 93 ASP A N 1
ATOM 703 C CA . ASP A 1 93 ? 1.927 2.633 12.879 1.00 97.00 93 ASP A CA 1
ATOM 704 C C . ASP A 1 93 ? 0.852 3.343 12.052 1.00 97.00 93 ASP A C 1
ATOM 706 O O . ASP A 1 93 ? 0.284 4.351 12.487 1.00 97.00 93 ASP A O 1
ATOM 710 N N . PHE A 1 94 ? 0.490 2.760 10.906 1.00 97.69 94 PHE A N 1
ATOM 711 C CA . PHE A 1 94 ? -0.497 3.356 10.022 1.00 97.69 94 PHE A CA 1
ATOM 712 C C . PHE A 1 94 ? -1.854 3.500 10.705 1.00 97.69 94 PHE A C 1
ATOM 714 O O . PHE A 1 94 ? -2.489 4.549 10.614 1.00 97.69 94 PHE A O 1
ATOM 721 N N . VAL A 1 95 ? -2.307 2.488 11.446 1.00 96.94 95 VAL A N 1
ATOM 722 C CA . VAL A 1 95 ? -3.597 2.557 12.146 1.00 96.94 95 VAL A CA 1
ATOM 723 C C . VAL A 1 95 ? -3.551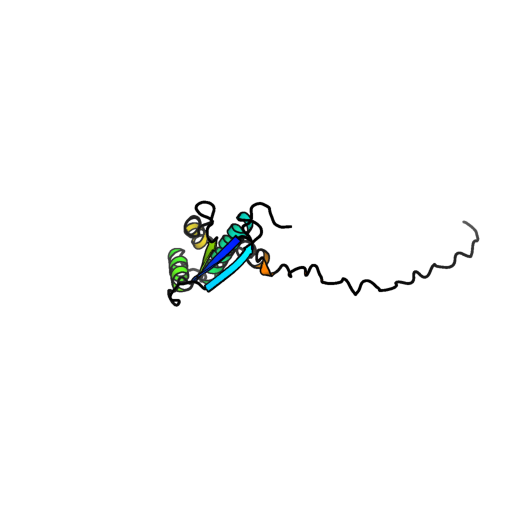 3.424 13.409 1.00 96.94 95 VAL A C 1
ATOM 725 O O . VAL A 1 95 ? -4.588 3.966 13.812 1.00 96.94 95 VAL A O 1
ATOM 728 N N . ALA A 1 96 ? -2.377 3.594 14.023 1.00 96.06 96 ALA A N 1
ATOM 729 C CA . ALA A 1 96 ? -2.176 4.445 15.195 1.00 96.06 96 ALA A CA 1
ATOM 730 C C . ALA A 1 96 ? -2.181 5.940 14.850 1.00 96.06 96 ALA A C 1
ATOM 732 O O . ALA A 1 96 ? -2.767 6.736 15.587 1.00 96.06 96 ALA A O 1
ATOM 733 N N . HIS A 1 97 ? -1.584 6.314 13.718 1.00 96.00 97 HIS A N 1
ATOM 734 C CA . HIS A 1 97 ? -1.368 7.710 13.348 1.00 96.00 97 HIS A CA 1
ATOM 735 C C . HIS A 1 97 ? -2.081 8.051 12.034 1.00 96.00 97 HIS A C 1
ATOM 737 O O . HIS A 1 97 ? -1.764 7.443 11.010 1.00 96.00 97 HIS A O 1
ATOM 743 N N . PRO A 1 98 ? -3.007 9.030 12.018 1.00 95.94 98 PRO A N 1
ATOM 744 C CA . PRO A 1 98 ? -3.584 9.537 10.775 1.00 95.94 98 PRO A CA 1
ATOM 745 C C . PRO A 1 98 ? -2.496 10.042 9.825 1.00 95.94 98 PRO A C 1
ATOM 747 O O . PRO A 1 98 ? -1.547 10.691 10.269 1.00 95.94 98 PRO A O 1
ATOM 750 N N . ALA A 1 99 ? -2.640 9.756 8.535 1.00 96.56 99 ALA A N 1
ATOM 751 C CA . ALA A 1 99 ? -1.687 10.205 7.526 1.00 96.56 99 ALA A CA 1
ATOM 752 C C . ALA A 1 99 ? -1.992 11.632 7.050 1.00 96.56 99 ALA A C 1
ATOM 754 O O . ALA A 1 99 ? -3.149 12.046 6.941 1.00 96.56 99 ALA A O 1
ATOM 755 N N . SER A 1 100 ? -0.940 12.361 6.704 1.00 96.81 100 SER A N 1
ATOM 756 C CA . SER A 1 100 ? -1.013 13.603 5.938 1.00 96.81 100 SER A CA 1
ATOM 757 C C . SER A 1 100 ? -1.351 13.346 4.463 1.00 96.81 100 SER A C 1
ATOM 759 O O . SER A 1 100 ? -1.253 12.222 3.973 1.00 96.81 100 SER A O 1
ATOM 761 N N . GLU A 1 101 ? -1.722 14.398 3.729 1.00 95.81 101 GLU A N 1
ATOM 762 C CA . GLU A 1 101 ? -1.989 14.306 2.284 1.00 95.81 101 GLU A CA 1
ATOM 763 C C . GLU A 1 101 ? -0.764 13.816 1.498 1.00 95.81 101 GLU A C 1
ATOM 765 O O . GLU A 1 101 ? -0.904 12.979 0.615 1.00 95.81 101 GLU A O 1
ATOM 770 N N . ILE A 1 102 ? 0.439 14.261 1.876 1.00 95.81 102 ILE A N 1
ATOM 771 C CA . ILE A 1 102 ? 1.699 13.896 1.208 1.00 95.81 102 ILE A CA 1
ATOM 772 C C . ILE A 1 102 ? 2.011 12.405 1.385 1.00 95.81 102 ILE A C 1
ATOM 774 O O . ILE A 1 102 ? 2.434 11.741 0.447 1.00 95.81 102 ILE A O 1
ATOM 778 N N . GLU A 1 103 ? 1.781 11.845 2.574 1.00 96.56 103 GLU A N 1
ATOM 779 C CA . GLU A 1 103 ? 2.031 10.417 2.836 1.00 96.56 103 GLU A CA 1
ATOM 780 C C . GLU A 1 103 ? 1.091 9.486 2.061 1.00 96.56 103 GLU A C 1
ATOM 782 O O . GLU A 1 103 ? 1.391 8.304 1.898 1.00 96.56 103 GLU A O 1
ATOM 787 N N . ARG A 1 104 ? -0.052 10.014 1.616 1.00 97.38 104 ARG A N 1
ATOM 788 C CA . ARG A 1 104 ? -1.086 9.300 0.859 1.00 97.38 104 ARG A CA 1
ATOM 789 C C . ARG A 1 104 ? -0.975 9.530 -0.642 1.00 97.38 104 ARG A C 1
ATOM 791 O O . ARG A 1 104 ? -1.743 8.943 -1.403 1.00 97.38 104 ARG A O 1
ATOM 798 N N . ASP A 1 105 ? -0.074 10.406 -1.074 1.00 96.69 105 ASP A N 1
ATOM 799 C CA . ASP A 1 105 ? 0.024 10.829 -2.462 1.00 96.69 105 ASP A CA 1
ATOM 800 C C . ASP A 1 105 ? 0.779 9.799 -3.309 1.00 96.69 105 ASP A C 1
ATOM 802 O O . ASP A 1 105 ? 1.900 9.997 -3.764 1.00 96.69 105 ASP A O 1
ATOM 806 N N . TRP A 1 106 ? 0.142 8.650 -3.518 1.00 97.31 106 TRP A N 1
ATOM 807 C CA . TRP A 1 106 ? 0.641 7.621 -4.426 1.00 97.31 106 TRP A CA 1
ATOM 808 C C . TRP A 1 106 ? 0.512 8.034 -5.895 1.00 97.31 106 TRP A C 1
ATOM 810 O O . TRP A 1 106 ? 1.200 7.473 -6.743 1.00 97.31 106 TRP A O 1
ATOM 820 N N . ARG A 1 107 ? -0.352 9.013 -6.211 1.00 95.56 107 ARG A N 1
ATOM 821 C CA . ARG A 1 107 ? -0.586 9.458 -7.589 1.00 95.56 107 ARG A CA 1
ATOM 822 C C . ARG A 1 107 ? 0.652 10.114 -8.169 1.00 95.56 107 ARG A C 1
ATOM 824 O O . ARG A 1 107 ? 0.995 9.800 -9.296 1.00 95.56 107 ARG A O 1
ATOM 831 N N . THR A 1 108 ? 1.365 10.944 -7.411 1.00 95.44 108 THR A N 1
ATOM 832 C CA . THR A 1 108 ? 2.634 11.529 -7.887 1.00 95.44 108 THR A CA 1
ATOM 833 C C . THR A 1 108 ? 3.749 10.504 -8.092 1.00 95.44 108 THR A C 1
ATOM 835 O O . THR A 1 108 ? 4.736 10.802 -8.759 1.00 95.44 108 THR A O 1
ATOM 838 N N . LEU A 1 109 ? 3.587 9.290 -7.561 1.00 95.94 109 LEU A N 1
ATOM 839 C CA . LEU A 1 109 ? 4.498 8.165 -7.756 1.00 95.94 109 LEU A CA 1
ATOM 840 C C . LEU A 1 109 ? 4.030 7.210 -8.862 1.00 95.94 109 LEU A C 1
ATOM 842 O O . LEU A 1 109 ? 4.699 6.208 -9.108 1.00 95.94 109 LEU A O 1
ATOM 846 N N . ASP A 1 110 ? 2.892 7.463 -9.503 1.00 95.25 110 ASP A N 1
ATOM 847 C CA . ASP A 1 110 ? 2.320 6.557 -10.490 1.00 95.25 110 ASP A CA 1
ATOM 848 C C . ASP A 1 110 ? 3.077 6.656 -11.831 1.00 95.25 110 ASP A C 1
ATOM 850 O O . ASP A 1 110 ? 3.043 7.710 -12.472 1.00 95.25 110 ASP A O 1
ATOM 854 N N . PRO A 1 111 ? 3.740 5.577 -12.297 1.00 92.44 111 PRO A N 1
ATOM 855 C CA . PRO A 1 111 ? 4.535 5.600 -13.525 1.00 92.44 111 PRO A CA 1
ATOM 856 C C . PRO A 1 111 ? 3.679 5.813 -14.778 1.00 92.44 111 PRO A C 1
ATOM 858 O O . PRO A 1 111 ? 4.211 6.133 -15.834 1.00 92.44 111 PRO A O 1
ATOM 861 N N . ARG A 1 112 ? 2.352 5.660 -14.679 1.00 89.44 112 ARG A N 1
ATOM 862 C CA . ARG A 1 112 ? 1.412 5.893 -15.783 1.00 89.44 112 ARG A CA 1
ATOM 863 C C . ARG A 1 112 ? 1.165 7.376 -16.059 1.00 89.44 112 ARG A C 1
ATOM 865 O O . ARG A 1 112 ? 0.521 7.690 -17.055 1.00 89.44 112 ARG A O 1
ATOM 872 N N . LEU A 1 113 ? 1.612 8.273 -15.174 1.00 86.19 113 LEU A N 1
ATOM 873 C CA . LEU A 1 113 ? 1.534 9.719 -15.400 1.0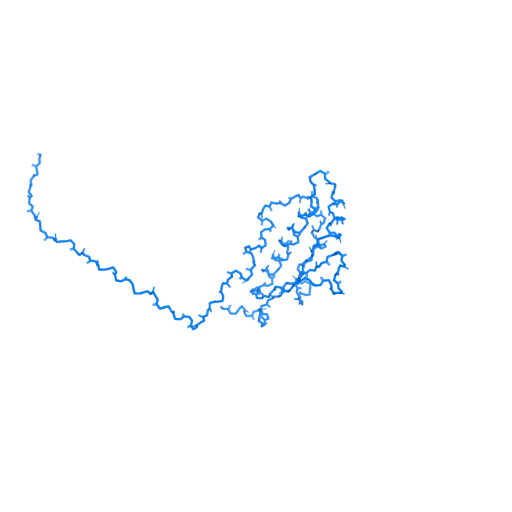0 86.19 113 LEU A CA 1
ATOM 874 C C . LEU A 1 113 ? 2.589 10.225 -16.382 1.00 86.19 113 LEU A C 1
ATOM 876 O O . LEU A 1 113 ? 2.396 11.285 -16.973 1.00 86.19 113 LEU A O 1
ATOM 880 N N . GLU A 1 114 ? 3.697 9.503 -16.546 1.00 70.81 114 GLU A N 1
ATOM 881 C CA . GLU A 1 114 ? 4.648 9.824 -17.599 1.00 70.81 114 GLU A CA 1
ATOM 882 C C . GLU A 1 114 ? 4.027 9.378 -18.924 1.00 70.81 114 GLU A C 1
ATOM 884 O O . GLU A 1 114 ? 3.904 8.180 -19.189 1.00 70.81 114 GLU A O 1
ATOM 889 N N . GLU A 1 115 ? 3.564 10.338 -19.734 1.00 60.84 115 GLU A N 1
ATOM 890 C CA . GLU A 1 115 ? 3.118 10.029 -21.091 1.00 60.84 115 GLU A CA 1
ATOM 891 C C . GLU A 1 115 ? 4.238 9.255 -21.796 1.00 60.84 115 GLU A C 1
ATOM 893 O O . GLU A 1 115 ? 5.408 9.649 -21.691 1.00 60.84 115 GLU A O 1
ATOM 898 N N . PRO A 1 116 ? 3.927 8.149 -22.493 1.00 56.56 116 PRO A N 1
ATOM 899 C CA . PRO A 1 116 ? 4.932 7.465 -23.279 1.00 56.56 116 PRO A CA 1
ATOM 900 C C . PRO A 1 116 ? 5.471 8.475 -24.288 1.00 56.56 116 PRO A C 1
ATOM 902 O O . PRO A 1 116 ? 4.758 8.891 -25.197 1.00 56.56 116 PRO A O 1
ATOM 905 N N . VAL A 1 117 ? 6.723 8.894 -24.100 1.00 54.97 117 VAL A N 1
ATOM 906 C CA . VAL A 1 117 ? 7.436 9.694 -25.090 1.00 54.97 117 VAL A CA 1
ATOM 907 C C . VAL A 1 117 ? 7.547 8.804 -26.316 1.00 54.97 117 VAL A C 1
ATOM 909 O O . VAL A 1 117 ? 8.374 7.891 -26.339 1.00 54.97 117 VAL A O 1
ATOM 912 N N . ASP A 1 118 ? 6.659 9.004 -27.286 1.00 60.38 118 ASP A N 1
ATOM 913 C CA . ASP A 1 118 ? 6.745 8.328 -28.568 1.00 60.38 118 ASP A CA 1
ATOM 914 C C . ASP A 1 118 ? 8.052 8.803 -29.223 1.00 60.38 118 ASP A C 1
ATOM 916 O O . ASP A 1 118 ? 8.192 9.992 -29.519 1.00 60.38 118 ASP A O 1
ATOM 920 N N . PRO A 1 119 ? 9.056 7.925 -29.389 1.00 57.34 119 PRO A N 1
ATOM 921 C CA . PRO A 1 119 ? 10.327 8.319 -29.983 1.00 57.34 119 PRO A CA 1
ATOM 922 C C . PRO A 1 119 ? 10.179 8.731 -31.457 1.00 57.34 119 PRO A C 1
ATOM 924 O O . PRO A 1 119 ? 11.102 9.348 -31.986 1.00 57.34 119 PRO A O 1
ATOM 927 N N . ASP A 1 120 ? 9.044 8.413 -32.091 1.00 61.69 120 ASP A N 1
ATOM 928 C CA . ASP A 1 120 ? 8.672 8.827 -33.443 1.00 61.69 120 ASP A CA 1
ATOM 929 C C . ASP A 1 120 ? 7.679 10.011 -33.453 1.00 61.69 120 ASP A C 1
ATOM 931 O O . ASP A 1 120 ? 7.271 10.448 -34.534 1.00 61.69 120 ASP A O 1
ATOM 935 N N . ALA A 1 121 ? 7.308 10.580 -32.292 1.00 60.19 121 ALA A N 1
ATOM 936 C CA . ALA A 1 121 ? 6.563 11.838 -32.252 1.00 60.19 121 ALA A CA 1
ATOM 937 C C . ALA A 1 121 ? 7.456 12.970 -32.767 1.00 60.19 121 ALA A C 1
ATOM 939 O O . ALA A 1 121 ? 8.271 13.560 -32.054 1.00 60.19 121 ALA A O 1
ATOM 940 N N . VAL A 1 122 ? 7.300 13.255 -34.055 1.00 56.25 122 VAL A N 1
ATOM 941 C CA . VAL A 1 122 ? 7.848 14.430 -34.715 1.00 56.25 122 VAL A CA 1
ATOM 942 C C . VAL A 1 122 ? 7.369 15.684 -33.976 1.00 56.25 122 VAL A C 1
ATOM 944 O O . VAL A 1 122 ? 6.173 15.923 -33.824 1.00 56.25 122 VAL A O 1
ATOM 947 N N . LEU A 1 123 ? 8.318 16.478 -33.475 1.00 60.94 123 LEU A N 1
ATOM 948 C CA . LEU A 1 123 ? 8.080 17.836 -32.981 1.00 60.94 123 LEU A CA 1
ATOM 949 C C . LEU A 1 123 ? 7.679 18.715 -34.180 1.00 60.94 123 LEU A C 1
ATOM 951 O O . LEU A 1 123 ? 8.520 19.419 -34.727 1.00 60.94 123 LEU A O 1
ATOM 955 N N . GLU A 1 124 ? 6.433 18.610 -34.644 1.00 56.69 124 GLU A N 1
ATOM 956 C CA . GLU A 1 124 ? 5.953 19.304 -35.852 1.00 56.69 124 GLU A CA 1
ATOM 957 C C . GLU A 1 124 ? 5.481 20.754 -35.621 1.00 56.69 124 GLU A C 1
ATOM 959 O O . GLU A 1 124 ? 5.114 21.401 -36.588 1.00 56.69 124 GLU A O 1
ATOM 964 N N . ASP A 1 125 ? 5.555 21.307 -34.402 1.0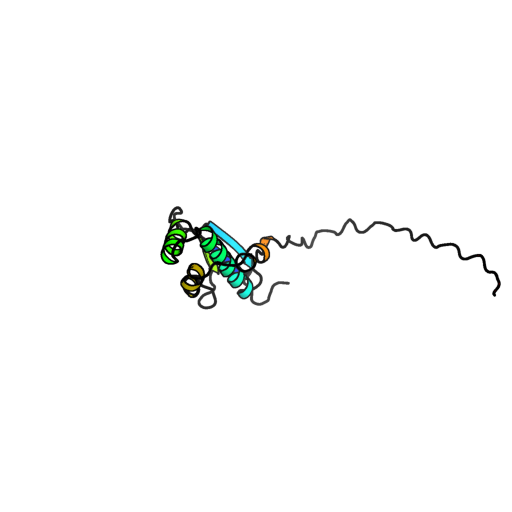0 59.50 125 ASP A N 1
ATOM 965 C CA . ASP A 1 125 ? 5.021 22.654 -34.097 1.00 59.50 125 ASP A CA 1
ATOM 966 C C . ASP A 1 125 ? 6.000 23.547 -33.299 1.00 59.50 125 ASP A C 1
ATOM 968 O O . ASP A 1 125 ? 5.653 24.128 -32.271 1.00 59.50 125 ASP A O 1
ATOM 972 N N . LEU A 1 126 ? 7.247 23.684 -33.759 1.00 58.78 126 LEU A N 1
ATOM 973 C CA . LEU A 1 126 ? 8.117 24.807 -33.358 1.00 58.78 126 LEU A CA 1
ATOM 974 C C . LEU A 1 126 ? 8.497 25.669 -34.570 1.00 58.78 126 LEU A C 1
ATOM 976 O O . LEU A 1 126 ? 9.651 26.057 -34.720 1.00 58.78 126 LEU A O 1
ATOM 980 N N . ASP A 1 127 ? 7.517 25.962 -35.420 1.00 57.19 127 ASP A N 1
ATOM 981 C CA . ASP A 1 127 ? 7.567 27.082 -36.357 1.00 57.19 127 ASP A CA 1
ATOM 982 C C . ASP A 1 127 ? 6.504 28.096 -35.907 1.00 57.19 127 ASP A C 1
ATOM 984 O O . ASP A 1 127 ? 5.364 28.063 -36.363 1.00 57.19 127 ASP A O 1
ATOM 988 N N . ASP A 1 128 ? 6.857 28.975 -34.967 1.00 53.75 128 ASP A N 1
ATOM 989 C CA . ASP A 1 128 ? 6.166 30.260 -34.839 1.00 53.75 128 ASP A CA 1
ATOM 990 C C . ASP A 1 128 ? 7.238 31.350 -34.930 1.00 53.75 128 ASP A C 1
ATOM 992 O O . ASP A 1 128 ? 8.012 31.599 -34.000 1.00 53.75 128 ASP A O 1
ATOM 996 N N . ASP A 1 129 ? 7.346 31.890 -36.142 1.00 58.28 129 ASP A N 1
ATOM 997 C CA . ASP A 1 129 ? 8.117 33.064 -36.521 1.00 58.28 129 ASP A CA 1
ATOM 998 C C . ASP A 1 129 ? 7.723 34.262 -35.632 1.00 58.28 129 ASP A C 1
ATOM 1000 O O . ASP A 1 129 ? 6.806 35.017 -35.956 1.00 58.28 129 ASP A O 1
ATOM 1004 N N . GLU A 1 130 ? 8.438 34.509 -34.530 1.00 52.88 130 GLU A N 1
ATOM 1005 C CA . GLU A 1 130 ? 8.512 35.876 -34.004 1.00 52.88 130 GLU A CA 1
ATOM 1006 C C . GLU A 1 130 ? 9.486 36.671 -34.887 1.00 52.88 130 GLU A C 1
ATOM 1008 O O . GLU A 1 130 ? 10.701 36.681 -34.670 1.00 52.88 130 GLU A O 1
ATOM 1013 N N . GLU A 1 131 ? 8.941 37.335 -35.914 1.00 52.91 131 GLU A N 1
ATOM 1014 C CA . GLU A 1 131 ? 9.609 38.446 -36.594 1.00 52.91 131 GLU A CA 1
ATOM 1015 C C . GLU A 1 131 ? 10.050 39.473 -35.539 1.00 52.91 131 GLU A C 1
ATOM 1017 O O . GLU A 1 131 ? 9.243 40.192 -34.947 1.00 52.91 131 GLU A O 1
ATOM 1022 N N . VAL A 1 132 ? 11.357 39.540 -35.290 1.00 58.69 132 VAL A N 1
ATOM 1023 C CA . VAL A 1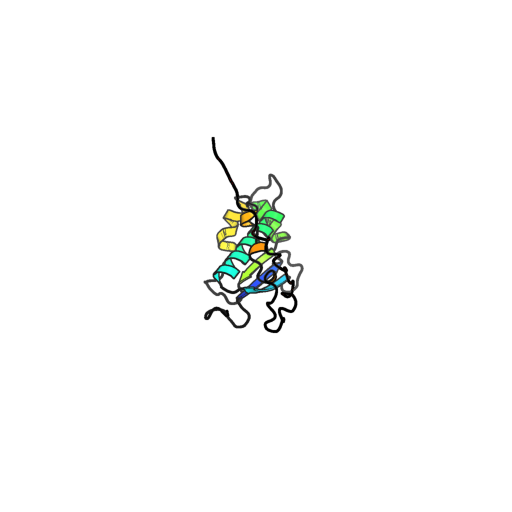 132 ? 11.961 40.582 -34.463 1.00 58.69 132 VAL A CA 1
ATOM 1024 C C . VAL A 1 132 ? 11.924 41.883 -35.270 1.00 58.69 132 VAL A C 1
ATOM 1026 O O . VAL A 1 132 ? 12.782 42.108 -36.122 1.00 58.69 132 VAL A O 1
ATOM 1029 N N . GLU A 1 133 ? 10.927 42.740 -35.036 1.00 53.44 133 GLU A N 1
ATOM 1030 C CA . GLU A 1 133 ? 10.981 44.126 -35.517 1.00 53.44 133 GLU A CA 1
ATOM 1031 C C . GLU A 1 133 ? 12.124 44.852 -34.788 1.00 53.44 133 GLU A C 1
ATOM 1033 O O . GLU A 1 133 ? 12.038 45.154 -33.593 1.00 53.44 133 GLU A O 1
ATOM 1038 N N . GLU A 1 134 ? 13.224 45.117 -35.498 1.00 56.84 134 GLU A N 1
ATOM 1039 C CA . GLU A 1 134 ? 14.294 45.975 -34.990 1.00 56.84 134 GLU A CA 1
ATOM 1040 C C . GLU A 1 134 ? 13.791 47.426 -34.896 1.00 56.84 134 GLU A C 1
ATOM 1042 O O . GLU A 1 134 ? 13.290 47.962 -35.887 1.00 56.84 134 GLU A O 1
ATOM 1047 N N . PRO A 1 135 ? 13.909 48.101 -33.739 1.00 54.34 135 PRO A N 1
ATOM 1048 C CA . PRO A 1 135 ? 13.554 49.508 -33.648 1.00 54.34 135 PRO A CA 1
ATOM 1049 C C . PRO A 1 135 ? 14.619 50.374 -34.337 1.00 54.34 135 PRO A C 1
ATOM 1051 O O . PRO A 1 135 ? 15.797 50.318 -33.984 1.00 54.34 135 PRO A O 1
ATOM 1054 N N . ASP A 1 136 ? 14.174 51.204 -35.285 1.00 51.47 136 ASP A N 1
ATOM 1055 C CA . ASP A 1 136 ? 14.988 52.177 -36.019 1.00 51.47 136 ASP A CA 1
ATOM 1056 C C . ASP A 1 136 ? 15.816 53.078 -35.077 1.00 51.47 136 ASP A C 1
ATOM 1058 O O . ASP A 1 136 ? 15.287 53.870 -34.288 1.00 51.47 136 ASP A O 1
ATOM 1062 N N . GLU A 1 137 ? 17.142 52.986 -35.190 1.00 56.34 137 GLU A N 1
ATOM 1063 C CA . GLU A 1 137 ? 18.092 53.915 -34.584 1.00 56.34 137 GLU A CA 1
ATOM 1064 C C . GLU A 1 137 ? 18.197 55.203 -35.423 1.00 56.34 137 GLU A C 1
ATOM 1066 O O . GLU A 1 137 ? 18.957 55.248 -36.380 1.00 56.34 137 GLU A O 1
ATOM 1071 N N . ASP A 1 138 ? 17.473 56.263 -35.056 1.00 52.09 138 ASP A N 1
ATOM 1072 C CA . ASP A 1 138 ? 17.839 57.681 -35.269 1.00 52.09 138 ASP A CA 1
ATOM 1073 C C . ASP A 1 138 ? 16.714 58.543 -34.649 1.00 52.09 138 ASP A C 1
ATOM 1075 O O . ASP A 1 138 ? 15.548 58.388 -34.975 1.00 52.09 138 ASP A O 1
ATOM 1079 N N . GLU A 1 139 ? 16.929 59.418 -33.665 1.00 53.34 139 GLU A N 1
ATOM 1080 C CA . GLU A 1 139 ? 17.742 60.618 -33.802 1.00 53.34 139 GLU A CA 1
ATOM 1081 C C . GLU A 1 139 ? 18.512 60.963 -32.516 1.00 53.34 139 GLU A C 1
ATOM 1083 O O . GLU A 1 139 ? 17.981 61.131 -31.413 1.00 53.34 139 GLU A O 1
ATOM 1088 N N . ARG A 1 140 ? 19.812 61.183 -32.707 1.00 50.22 140 ARG A N 1
ATOM 1089 C CA . ARG A 1 140 ? 20.676 61.954 -31.814 1.00 50.22 140 ARG A CA 1
ATOM 1090 C C . ARG A 1 140 ? 20.126 63.366 -31.589 1.00 50.22 140 ARG A C 1
ATOM 1092 O O . ARG A 1 140 ? 19.912 64.096 -32.550 1.00 50.22 140 ARG A O 1
ATOM 1099 N N . GLY A 1 141 ? 20.202 63.842 -30.345 1.00 43.75 141 GLY A N 1
ATOM 1100 C CA . GLY A 1 141 ? 20.686 65.207 -30.115 1.00 43.75 141 GLY A CA 1
ATOM 1101 C C . GLY A 1 141 ? 20.081 65.987 -28.950 1.00 43.75 141 GLY A C 1
ATOM 1102 O O . GLY A 1 141 ? 19.107 66.702 -29.124 1.00 43.75 141 GLY A O 1
ATOM 1103 N N . GLY A 1 142 ? 20.820 66.041 -27.838 1.00 44.47 142 GLY A N 1
ATOM 1104 C CA . GLY A 1 142 ? 21.289 67.347 -27.362 1.00 44.47 142 GLY A CA 1
ATOM 1105 C C . GLY A 1 142 ? 20.706 67.923 -26.066 1.00 44.47 142 GLY A C 1
ATOM 1106 O O . GLY A 1 142 ? 19.564 68.350 -26.020 1.00 44.47 142 GLY A O 1
ATOM 1107 N N . HIS A 1 143 ? 21.632 68.119 -25.116 1.00 46.56 143 HIS A N 1
ATOM 1108 C CA . HIS A 1 143 ? 21.706 69.203 -24.118 1.00 46.56 143 HIS A CA 1
ATOM 1109 C C . HIS A 1 143 ? 20.701 69.165 -22.948 1.00 46.56 143 HIS A C 1
ATOM 1111 O O . HIS A 1 143 ? 19.511 69.368 -23.124 1.00 46.56 143 HIS A O 1
ATOM 1117 N N . ALA A 1 144 ? 21.102 68.768 -21.737 1.00 47.75 144 ALA A N 1
ATOM 1118 C CA . ALA A 1 144 ? 22.007 69.423 -20.775 1.00 47.75 144 ALA A CA 1
ATOM 1119 C C . ALA A 1 144 ? 21.366 70.579 -19.980 1.00 47.75 144 ALA A C 1
ATOM 1121 O O . ALA A 1 144 ? 20.974 71.591 -20.555 1.00 47.75 144 ALA A O 1
ATOM 1122 N N . SER A 1 145 ? 21.455 70.393 -18.651 1.00 52.03 145 SER A N 1
ATOM 1123 C CA . SER A 1 145 ? 21.293 71.335 -17.526 1.00 52.03 145 SER A CA 1
ATOM 1124 C C . SER A 1 145 ? 19.884 71.637 -17.027 1.00 52.03 145 SER A C 1
ATOM 1126 O O . SER A 1 145 ? 19.075 72.226 -17.766 1.00 52.03 145 SER A O 1
#

Organism: NCBI:txid2683649

Radius of gyration: 26.06 Å; chains: 1; bounding box: 37×87×54 Å

Secondary structure (DSSP, 8-state):
---TTSPTT-EEEEEEESSS-SSS-EEEEEEEESSHHHHHHHHHHHHHHHHHHTPPTT--HHHHHHHHHHH-EEEEETT-GGGS--GGGTHHHHHHSPPPTGGG--GGG-GGGS----TT-------------PPP---------

pLDDT: mean 84.52, std 17.86, range [43.75, 98.56]

Foldseek 3Di:
DQDPPADDQGWKKWKAWLQCPDPRRTPDIQTRQRDLVLSQLLQQLQQLLQLLVLDDPPDALVSSVVSCNNGGMHMWTPPCPPSIDDCVVCSSVSSHDRDDPVSNPSVVSRSPVPDPPPPPPPPPPPPDDPPPDDDDDDDDDDDDD

Sequence (145 aa):
MSDLFAPEGGFVVRILDLSGASADNIVEEVKGFPTMMHANAFARAYVRDSVERCRVPGTASREVLASWFAYGEDAEVVDAGEQGWKSANELDDFVAHPASEIERDWRTLDPRLEEPVDPDAVLEDLDDDEEVEEPDEDERGGHAS